Protein AF-A0ABD1XCF4-F1 (afdb_monomer)

Organism: NCBI:txid205694

Radius of gyration: 28.26 Å; Cα contacts (8 Å, |Δi|>4): 66; chains: 1; bounding box: 62×39×76 Å

Mean predicted aligned error: 17.07 Å

Nearest PDB structures (foldseek):
  8vce-assembly2_B  TM=7.386E-01  e=6.922E-02  Arabidopsis thaliana
  6rt8-assembly3_E  TM=6.058E-01  e=4.562E-01  Catharanthus roseus
  8ea2-assembly1_A  TM=5.337E-01  e=3.754E-01  Pueraria montana var. lobata

Solvent-accessible surface area (backbone atoms only — not comparable to full-atom values): 7362 Å² total; per-residue (Å²): 136,86,82,81,76,79,79,78,81,74,80,84,83,85,53,95,88,50,71,60,47,75,44,95,88,72,48,76,48,65,65,88,73,87,74,83,76,64,50,62,62,88,83,57,90,64,71,53,36,24,44,79,43,81,73,37,79,91,78,72,39,66,45,77,49,77,44,59,49,72,70,67,68,63,73,69,86,70,82,76,78,77,86,72,88,76,77,92,79,77,96,68,88,80,80,90,78,88,80,88,134

Sequence (101 aa):
MASTAKKIERPVFDNPFLNVIVNADGSVKREPEIRNLANSDSDGAGAVLSKDVPLDANKKTWLRLYIPRQVKNSSSSSKLPSDHILPWRRICFLQRRFCCL

pLDDT: mean 70.67, std 20.13, range [28.31, 94.62]

Foldseek 3Di:
DDDDPDDDDDDDPPDPPAQWDQDPVRDIDHDDDDDDDFQQDLPDPDQKGWDWADDDVVVRDIDIDIGGNVVVVVPPDDDDPDDDDDDDDDPDDDDDDDDDD

Secondary structure (DSSP, 8-state):
--------PPPP---TTS-EEE-TTS-EEE----PPPP---SSSS-SEEEEEEEEETTTTEEEEEEEETHHHHTTSS----------S-------------

Structure (mmCIF, N/CA/C/O backbone):
data_AF-A0ABD1XCF4-F1
#
_entry.id   AF-A0ABD1XCF4-F1
#
loop_
_atom_site.group_PDB
_atom_site.id
_atom_site.type_symbol
_atom_site.label_atom_id
_atom_site.label_alt_id
_atom_site.label_comp_id
_atom_site.label_asym_id
_atom_site.label_entity_id
_atom_site.label_seq_id
_atom_site.pdbx_PDB_ins_code
_atom_site.Cartn_x
_atom_site.Cartn_y
_atom_site.Cartn_z
_atom_site.occupancy
_atom_site.B_iso_or_equiv
_atom_site.auth_seq_id
_atom_site.auth_comp_id
_atom_site.auth_asym_id
_atom_site.auth_atom_id
_atom_site.pdbx_PDB_model_num
ATOM 1 N N . MET A 1 1 ? -39.011 10.582 12.711 1.00 41.84 1 MET A N 1
ATOM 2 C CA . MET A 1 1 ? -38.669 9.152 12.549 1.00 41.84 1 MET A CA 1
ATOM 3 C C . MET A 1 1 ? -37.190 8.99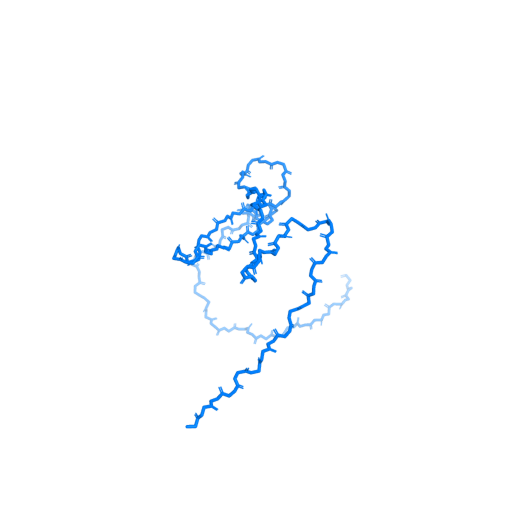3 12.867 1.00 41.84 1 MET A C 1
ATOM 5 O O . MET A 1 1 ? -36.374 9.541 12.140 1.00 41.84 1 MET A O 1
ATOM 9 N N . ALA A 1 2 ? -36.849 8.378 14.001 1.00 52.69 2 ALA A N 1
ATOM 10 C CA . ALA A 1 2 ? -35.460 8.210 14.429 1.00 52.69 2 ALA A CA 1
ATOM 11 C C . ALA A 1 2 ? -34.855 6.976 13.742 1.00 52.69 2 ALA A C 1
ATOM 13 O O . ALA A 1 2 ? -35.371 5.872 13.891 1.00 52.69 2 ALA A O 1
ATOM 14 N N . SER A 1 3 ? -33.791 7.180 12.964 1.00 60.06 3 SER A N 1
ATOM 15 C CA . SER A 1 3 ? -33.004 6.104 12.358 1.00 60.06 3 SER A CA 1
ATOM 16 C C . SER A 1 3 ? -32.185 5.416 13.449 1.00 60.06 3 SER A C 1
ATOM 18 O O . SER A 1 3 ? -31.301 6.029 14.049 1.00 60.06 3 SER A O 1
ATOM 20 N N . THR A 1 4 ? -32.493 4.156 13.751 1.00 65.44 4 THR A N 1
ATOM 21 C CA . THR A 1 4 ? -31.694 3.325 14.653 1.00 65.44 4 THR A CA 1
ATOM 22 C C . THR A 1 4 ? -30.405 2.926 13.940 1.00 65.44 4 THR A C 1
ATOM 24 O O . THR A 1 4 ? -30.368 1.991 13.141 1.00 65.44 4 THR A O 1
ATOM 27 N N . ALA A 1 5 ? -29.325 3.663 14.206 1.00 72.81 5 ALA A N 1
ATOM 28 C CA . ALA A 1 5 ? -28.002 3.324 13.700 1.00 72.81 5 ALA A CA 1
ATOM 29 C C . ALA A 1 5 ? -27.598 1.935 14.219 1.00 72.81 5 ALA A C 1
ATOM 31 O O . ALA A 1 5 ? -27.400 1.733 15.418 1.00 72.81 5 ALA A O 1
ATOM 32 N N . LYS A 1 6 ? -27.491 0.961 13.310 1.00 78.56 6 LYS A N 1
ATOM 33 C CA . LYS A 1 6 ? -27.027 -0.389 13.635 1.00 78.56 6 LYS A CA 1
ATOM 34 C C . LYS A 1 6 ? -25.569 -0.293 14.092 1.00 78.56 6 LYS A C 1
ATOM 36 O O . LYS A 1 6 ? -24.685 0.016 13.295 1.00 78.56 6 LYS A O 1
ATOM 41 N N . LYS A 1 7 ? -25.331 -0.506 15.387 1.00 78.06 7 LYS A N 1
ATOM 42 C CA . LYS A 1 7 ? -23.994 -0.477 15.987 1.00 78.06 7 LYS A CA 1
ATOM 43 C C . LYS A 1 7 ? -23.152 -1.586 15.353 1.00 78.06 7 LYS A C 1
ATOM 45 O O . LYS A 1 7 ? -23.481 -2.760 15.478 1.00 78.06 7 LYS A O 1
ATOM 50 N N . ILE A 1 8 ? -22.092 -1.205 14.646 1.00 81.19 8 ILE A N 1
ATOM 51 C CA . ILE A 1 8 ? -21.139 -2.157 14.072 1.00 81.19 8 ILE A CA 1
ATOM 52 C C . ILE A 1 8 ? -20.291 -2.692 15.227 1.00 81.19 8 ILE A C 1
ATOM 54 O O . ILE A 1 8 ? -19.541 -1.935 15.848 1.00 81.19 8 ILE A O 1
ATOM 58 N N . GLU A 1 9 ? -20.435 -3.978 15.540 1.00 80.12 9 GLU A N 1
ATOM 59 C CA . GLU A 1 9 ? -19.554 -4.653 16.490 1.00 80.12 9 GLU A CA 1
ATOM 60 C C . GLU A 1 9 ? -18.151 -4.726 15.891 1.00 80.12 9 GLU A C 1
ATOM 62 O O . GLU A 1 9 ? -17.949 -5.216 14.779 1.00 80.12 9 GLU A O 1
ATOM 67 N N . ARG A 1 10 ? -17.176 -4.161 16.605 1.00 74.00 10 ARG A N 1
ATOM 68 C CA . ARG A 1 10 ? -15.781 -4.207 16.178 1.00 74.00 10 ARG A CA 1
ATOM 69 C C . ARG A 1 10 ? -15.173 -5.536 16.623 1.00 74.00 10 ARG A C 1
ATOM 71 O O . ARG A 1 10 ? -15.382 -5.914 17.775 1.00 74.00 10 ARG A O 1
ATOM 78 N N . PRO A 1 11 ? -14.396 -6.213 15.764 1.00 74.25 11 PRO A N 1
ATOM 79 C CA . PRO A 1 11 ? -13.630 -7.369 16.197 1.00 74.25 11 PRO A CA 1
ATOM 80 C C . PRO A 1 11 ? -12.622 -6.943 17.269 1.00 74.25 11 PRO A C 1
ATOM 82 O O . PRO A 1 11 ? -12.020 -5.867 17.180 1.00 74.25 11 PRO A O 1
ATOM 85 N N . VAL A 1 12 ? -12.448 -7.787 18.284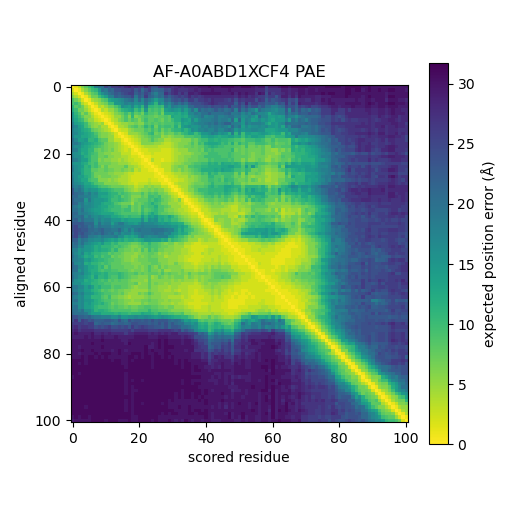 1.00 73.06 12 VAL A N 1
ATOM 86 C CA . VAL A 1 12 ? -11.425 -7.593 19.313 1.00 73.06 12 VAL A CA 1
ATOM 87 C C . VAL A 1 12 ? -10.060 -7.815 18.661 1.00 73.06 12 VAL A C 1
ATOM 89 O O . VAL A 1 12 ? -9.776 -8.899 18.156 1.00 73.06 12 VAL A O 1
ATOM 92 N N . PHE A 1 13 ? -9.234 -6.769 18.626 1.00 69.31 13 PHE A N 1
ATOM 93 C CA . PHE A 1 13 ? -7.856 -6.842 18.145 1.00 69.31 13 PHE A CA 1
ATOM 94 C C . PHE A 1 13 ? -6.940 -7.189 19.319 1.00 69.31 13 PHE A C 1
ATOM 96 O O . PHE A 1 13 ? -6.464 -6.295 20.010 1.00 69.31 13 PHE A O 1
ATOM 103 N N . ASP A 1 14 ? -6.708 -8.482 19.534 1.00 74.00 14 ASP A N 1
ATOM 104 C CA . ASP A 1 14 ? -5.705 -8.990 20.478 1.00 74.00 14 ASP A CA 1
ATOM 105 C C . ASP A 1 14 ? -4.553 -9.629 19.689 1.00 74.00 14 ASP A C 1
ATOM 107 O O . ASP A 1 14 ? -4.435 -10.848 19.574 1.00 74.00 14 ASP A O 1
ATOM 111 N N . ASN A 1 15 ? -3.777 -8.789 18.993 1.00 76.00 15 ASN A N 1
ATOM 112 C CA . ASN A 1 15 ? -2.640 -9.240 18.193 1.00 76.00 15 ASN A CA 1
ATOM 113 C C . ASN A 1 15 ? -1.336 -8.654 18.758 1.00 76.00 15 ASN A C 1
ATOM 115 O O . ASN A 1 15 ? -1.083 -7.465 18.548 1.00 76.00 15 ASN A O 1
ATOM 119 N N . PRO A 1 16 ? -0.478 -9.472 19.394 1.00 79.56 16 PRO A N 1
ATOM 120 C CA . PRO A 1 16 ? 0.762 -8.999 20.010 1.00 79.56 16 PRO A CA 1
ATOM 121 C C . PRO A 1 16 ? 1.818 -8.532 18.994 1.00 79.56 16 PRO A C 1
ATOM 123 O O . PRO A 1 16 ? 2.810 -7.925 19.382 1.00 79.56 16 PRO A O 1
ATOM 126 N N . PHE A 1 17 ? 1.629 -8.800 17.697 1.00 80.94 17 PHE A 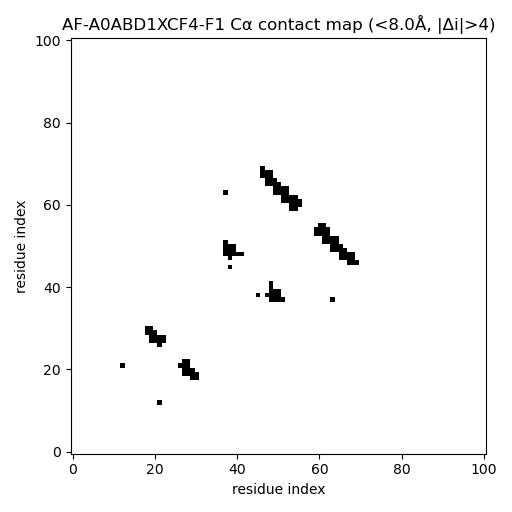N 1
ATOM 127 C CA . PHE A 1 17 ? 2.553 -8.407 16.628 1.00 80.94 17 PHE A CA 1
ATOM 128 C C . PHE A 1 17 ? 2.189 -7.076 15.961 1.00 80.94 17 PHE A C 1
ATOM 130 O O . PHE A 1 17 ? 2.931 -6.593 15.107 1.00 80.94 17 PHE A O 1
ATOM 137 N N . LEU A 1 18 ? 1.041 -6.486 16.307 1.00 80.94 18 LEU A N 1
ATOM 138 C CA . LEU A 1 18 ? 0.610 -5.202 15.768 1.00 80.94 18 LEU A CA 1
ATOM 139 C C . LEU A 1 18 ? 0.759 -4.120 16.836 1.00 80.94 18 LEU A C 1
ATOM 141 O O . LEU A 1 18 ? 0.174 -4.213 17.909 1.00 80.94 18 LEU A O 1
ATOM 145 N N . ASN A 1 19 ? 1.462 -3.036 16.504 1.00 82.94 19 ASN A N 1
ATOM 146 C CA . ASN A 1 19 ? 1.602 -1.856 17.367 1.00 82.94 19 ASN A CA 1
ATOM 147 C C . ASN A 1 19 ? 0.325 -0.991 17.340 1.00 82.94 19 ASN A C 1
ATOM 149 O O . ASN A 1 19 ? 0.335 0.176 16.932 1.00 82.94 19 ASN A O 1
ATOM 153 N N . VAL A 1 20 ? -0.802 -1.594 17.715 1.00 83.81 20 VAL A N 1
ATOM 154 C CA . VAL A 1 20 ? -2.138 -1.001 17.693 1.00 83.81 20 VAL A CA 1
ATOM 155 C C . VAL A 1 20 ? -2.741 -1.117 19.088 1.00 83.81 20 VAL A C 1
ATOM 157 O O . VAL A 1 20 ? -2.923 -2.216 19.596 1.00 83.81 20 VAL A O 1
ATOM 160 N N . ILE A 1 21 ? -3.079 0.018 19.694 1.00 85.38 21 ILE A N 1
ATOM 161 C CA . ILE A 1 21 ? -3.660 0.091 21.037 1.00 85.38 21 ILE A CA 1
ATOM 162 C C . ILE A 1 21 ? -5.095 0.596 20.906 1.00 85.38 21 ILE A C 1
ATOM 164 O O . ILE A 1 21 ? -5.337 1.667 20.342 1.00 85.38 21 ILE A O 1
ATOM 168 N N . VAL A 1 22 ? -6.055 -0.174 21.418 1.00 84.88 22 VAL A N 1
ATOM 169 C CA . VAL A 1 22 ? -7.447 0.270 21.544 1.00 84.88 22 VAL A CA 1
ATOM 170 C C . VAL A 1 22 ? -7.587 0.993 22.878 1.00 84.88 22 VAL A C 1
ATOM 172 O O . VAL A 1 22 ? -7.384 0.408 23.938 1.00 84.88 22 VAL A O 1
ATOM 175 N N . ASN A 1 23 ? -7.904 2.279 22.820 1.00 84.12 23 ASN A N 1
ATOM 176 C CA . ASN A 1 23 ? -8.134 3.098 24.001 1.00 84.12 23 ASN A CA 1
ATOM 177 C C . ASN A 1 23 ? -9.523 2.799 24.595 1.00 84.12 23 ASN A C 1
ATOM 179 O O . ASN A 1 23 ? -10.420 2.307 23.908 1.00 84.12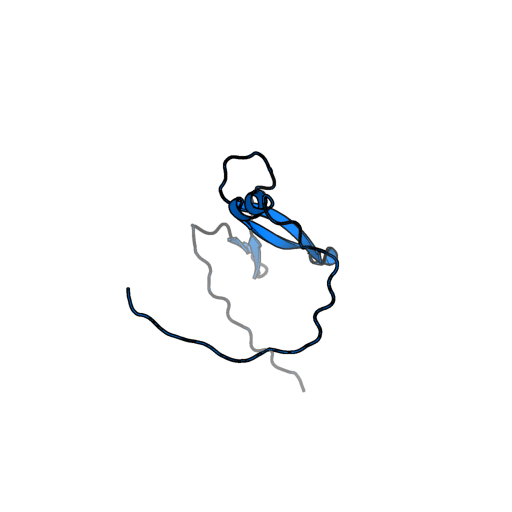 23 ASN A O 1
ATOM 183 N N . ALA A 1 24 ? -9.727 3.142 25.869 1.00 85.75 24 ALA A N 1
ATOM 184 C CA . ALA A 1 24 ? -10.995 2.908 26.568 1.00 85.75 24 ALA A CA 1
ATOM 185 C C . ALA A 1 24 ? -12.195 3.660 25.951 1.00 85.75 24 ALA A C 1
ATOM 187 O O . ALA A 1 24 ? -13.334 3.219 26.079 1.00 85.75 24 ALA A O 1
ATOM 188 N N . ASP A 1 25 ? -11.945 4.764 25.243 1.00 87.12 25 ASP A N 1
ATOM 189 C CA . ASP A 1 25 ? -12.945 5.528 24.483 1.00 87.12 25 ASP A CA 1
ATOM 190 C C . ASP A 1 25 ? -13.358 4.843 23.160 1.00 87.12 25 ASP A C 1
ATOM 192 O O . ASP A 1 25 ? -14.199 5.350 22.417 1.00 87.12 25 ASP A O 1
ATOM 196 N N . GLY A 1 26 ? -12.762 3.689 22.842 1.00 82.31 26 GLY A N 1
ATOM 197 C CA . GLY A 1 26 ? -12.965 2.962 21.594 1.00 82.31 26 GLY A CA 1
ATOM 198 C C . GLY A 1 26 ? -12.201 3.550 20.404 1.00 82.31 26 GLY A C 1
ATOM 199 O O . GLY A 1 26 ? -12.370 3.071 19.275 1.00 82.31 26 GLY A O 1
ATOM 200 N N . SER A 1 27 ? -11.361 4.569 20.603 1.00 85.62 27 SER A N 1
ATOM 201 C CA . SER A 1 27 ? -10.419 5.023 19.582 1.00 85.62 27 SER A CA 1
ATOM 202 C C . SER A 1 27 ? -9.269 4.022 19.427 1.00 85.62 27 SER A C 1
ATOM 204 O O . SER A 1 27 ? -8.985 3.210 20.306 1.00 85.62 27 SER A O 1
ATOM 206 N N . VAL A 1 28 ? -8.622 4.045 18.262 1.00 86.50 28 VAL A N 1
ATOM 207 C CA . VAL A 1 28 ? -7.513 3.141 17.941 1.00 86.50 28 VAL A CA 1
ATOM 208 C C . VAL A 1 28 ? -6.272 3.979 17.690 1.00 86.50 28 VAL A C 1
ATOM 210 O O . VAL A 1 28 ? -6.201 4.702 16.692 1.00 86.50 28 VAL A O 1
ATOM 213 N N . LYS A 1 29 ? -5.290 3.874 18.582 1.00 87.38 29 LYS A N 1
ATOM 214 C CA . LYS A 1 29 ? -3.979 4.496 18.423 1.00 87.38 29 LYS A CA 1
ATOM 215 C C . LYS A 1 29 ? -3.051 3.531 17.691 1.00 87.38 29 LYS A C 1
ATOM 217 O O . LYS A 1 29 ? -2.957 2.357 18.039 1.00 87.38 29 LYS A O 1
ATOM 222 N N . ARG A 1 30 ? -2.357 4.039 16.675 1.00 86.31 30 ARG A N 1
ATOM 223 C CA . ARG A 1 30 ? -1.249 3.343 16.013 1.00 86.31 30 ARG A CA 1
ATOM 224 C C . ARG A 1 30 ? 0.026 4.096 16.342 1.00 86.31 30 ARG A C 1
ATOM 226 O O . ARG A 1 30 ? 0.060 5.313 16.150 1.00 86.31 30 ARG A O 1
ATOM 233 N N . GLU A 1 31 ? 1.025 3.398 16.861 1.00 81.94 31 GLU A N 1
ATOM 234 C CA . GLU A 1 31 ? 2.336 4.012 17.071 1.00 81.94 31 GLU A CA 1
ATOM 235 C C . GLU A 1 31 ? 2.961 4.332 15.698 1.00 81.94 31 GLU A C 1
ATOM 237 O O . GLU A 1 31 ? 2.716 3.584 14.743 1.00 81.94 31 GLU A O 1
ATOM 242 N N . PRO A 1 32 ? 3.700 5.446 15.534 1.00 77.81 32 PRO A N 1
ATOM 243 C CA . PRO A 1 32 ? 4.281 5.808 14.250 1.00 77.81 32 PRO A CA 1
ATOM 244 C C . PRO A 1 32 ? 5.208 4.703 13.740 1.00 77.81 32 PRO A C 1
ATOM 246 O O . PRO A 1 32 ? 6.244 4.411 14.331 1.00 77.81 32 PRO A O 1
ATOM 249 N N . GLU A 1 33 ? 4.839 4.089 12.620 1.00 76.00 33 GLU A N 1
ATOM 250 C CA . GLU A 1 33 ? 5.710 3.144 11.933 1.00 76.00 33 GLU A CA 1
ATOM 251 C C . GLU A 1 33 ? 6.818 3.908 11.201 1.00 76.00 33 GLU A C 1
ATOM 253 O O . GLU A 1 33 ? 6.557 4.900 10.506 1.00 76.00 33 GLU A O 1
ATOM 258 N N . ILE A 1 34 ? 8.061 3.442 11.342 1.00 80.19 34 ILE A N 1
ATOM 259 C CA . ILE A 1 34 ? 9.198 3.986 10.599 1.00 80.19 34 ILE A CA 1
ATOM 2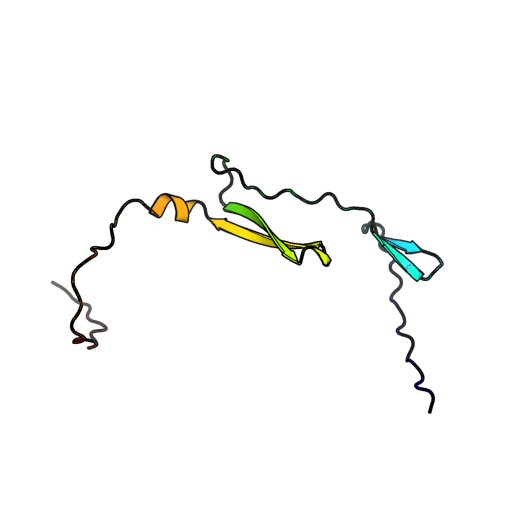60 C C . ILE A 1 34 ? 8.988 3.649 9.124 1.00 80.19 34 ILE A C 1
ATOM 262 O O . ILE A 1 34 ? 9.097 2.500 8.701 1.00 80.19 34 ILE A O 1
ATOM 266 N N . ARG A 1 35 ? 8.668 4.665 8.322 1.00 76.88 35 ARG A N 1
ATOM 267 C CA . ARG A 1 35 ? 8.480 4.494 6.881 1.00 76.88 35 ARG A CA 1
ATOM 268 C C . ARG A 1 35 ? 9.824 4.436 6.170 1.00 76.88 35 ARG A C 1
ATOM 270 O O . ARG A 1 35 ? 10.688 5.281 6.392 1.00 76.88 35 ARG A O 1
ATOM 277 N N . ASN A 1 36 ? 9.947 3.506 5.228 1.00 84.69 36 ASN A N 1
ATOM 278 C CA . ASN A 1 36 ? 11.086 3.465 4.318 1.00 84.69 36 ASN A CA 1
ATOM 279 C C . ASN A 1 36 ? 11.069 4.677 3.374 1.00 84.69 3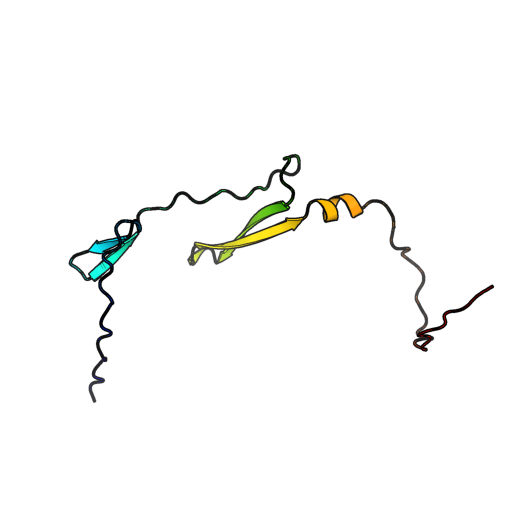6 ASN A C 1
ATOM 281 O O . ASN A 1 36 ? 10.080 4.919 2.663 1.00 84.69 36 ASN A O 1
ATOM 285 N N . LEU A 1 37 ? 12.180 5.415 3.353 1.00 84.19 37 LEU A N 1
ATOM 286 C CA . LEU A 1 37 ? 12.387 6.557 2.465 1.00 84.19 37 LEU A CA 1
ATOM 287 C C . LEU A 1 37 ? 12.398 6.120 0.996 1.00 84.19 37 LEU A C 1
ATOM 289 O O . LEU A 1 37 ? 12.756 4.989 0.663 1.00 84.19 37 LEU A O 1
ATOM 293 N N . ALA A 1 38 ? 11.991 7.024 0.107 1.00 85.50 38 ALA A N 1
ATOM 294 C CA . ALA A 1 38 ? 12.071 6.783 -1.324 1.00 85.50 38 ALA A CA 1
ATOM 295 C C . ALA A 1 38 ? 13.537 6.779 -1.784 1.00 85.50 38 ALA A C 1
ATOM 297 O O . ALA A 1 38 ? 14.301 7.696 -1.489 1.00 85.50 38 ALA A O 1
ATOM 298 N N . ASN A 1 39 ? 13.921 5.758 -2.548 1.00 85.62 39 ASN A N 1
ATOM 299 C CA . ASN A 1 39 ? 15.218 5.673 -3.212 1.00 85.62 39 ASN A CA 1
ATOM 300 C C . ASN A 1 39 ? 15.269 6.611 -4.431 1.00 85.62 39 ASN A C 1
ATOM 302 O O . ASN A 1 39 ? 15.048 6.180 -5.565 1.00 85.62 39 ASN A O 1
ATOM 306 N N . SER A 1 40 ? 15.477 7.903 -4.186 1.00 80.44 40 SER A N 1
ATOM 307 C CA . SER A 1 40 ? 15.513 8.941 -5.225 1.00 80.44 40 SER A CA 1
ATOM 308 C C . SER A 1 40 ? 16.902 9.174 -5.830 1.00 80.44 40 SER A C 1
ATOM 310 O O . SER A 1 40 ? 17.007 9.925 -6.798 1.00 80.44 40 SER A O 1
ATOM 312 N N . ASP A 1 41 ? 17.946 8.547 -5.285 1.00 80.31 41 ASP A N 1
ATOM 313 C CA . ASP A 1 41 ? 19.330 8.724 -5.727 1.00 80.31 41 ASP A CA 1
ATOM 314 C C . ASP A 1 41 ? 19.527 8.194 -7.156 1.00 80.31 41 ASP A C 1
ATOM 316 O O . ASP A 1 41 ? 19.295 7.017 -7.430 1.00 80.31 41 ASP A O 1
ATOM 320 N N . SER A 1 42 ? 19.951 9.058 -8.082 1.00 73.12 42 SER A N 1
ATOM 321 C CA . SER A 1 42 ? 20.188 8.696 -9.480 1.00 73.12 42 SER A CA 1
ATOM 322 C C . SER A 1 42 ? 21.456 7.888 -9.706 1.00 73.12 42 SER A C 1
ATO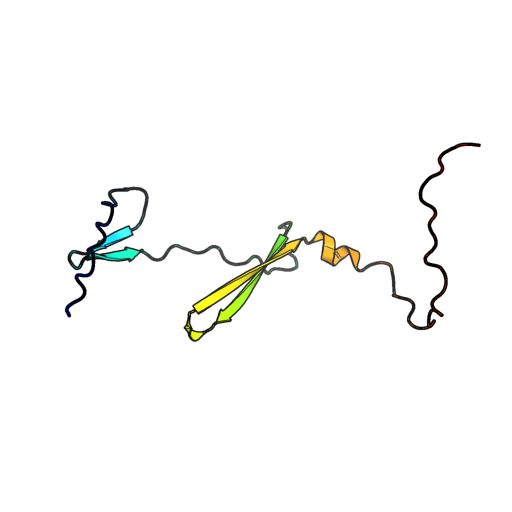M 324 O O . SER A 1 42 ? 21.521 7.233 -10.741 1.00 73.12 42 SER A O 1
ATOM 326 N N . ASP A 1 43 ? 22.392 7.850 -8.763 1.00 75.75 43 ASP A N 1
ATOM 327 C CA . ASP A 1 43 ? 23.683 7.164 -8.925 1.00 75.75 43 ASP A CA 1
ATOM 328 C C . ASP A 1 43 ? 23.793 5.909 -8.043 1.00 75.75 43 ASP A C 1
ATOM 330 O O . ASP A 1 43 ? 24.717 5.110 -8.180 1.00 75.75 43 ASP A O 1
ATOM 334 N N . GLY A 1 44 ? 22.797 5.681 -7.183 1.00 74.56 44 GLY A N 1
ATOM 335 C CA . GLY A 1 44 ? 22.718 4.499 -6.333 1.00 74.56 44 GLY A CA 1
ATOM 336 C C . GLY A 1 44 ? 22.627 3.166 -7.096 1.00 74.56 44 GLY A C 1
ATOM 337 O O . GLY A 1 44 ? 22.147 3.075 -8.225 1.00 74.56 44 GLY A O 1
ATOM 338 N N . ALA A 1 45 ? 23.018 2.077 -6.432 1.00 75.38 45 ALA A N 1
ATOM 339 C CA . ALA A 1 45 ? 23.088 0.734 -7.026 1.00 75.38 45 ALA A CA 1
ATOM 340 C C . ALA A 1 45 ? 21.727 0.017 -7.213 1.00 75.38 45 ALA A C 1
ATOM 342 O O . ALA A 1 45 ? 21.670 -1.077 -7.771 1.00 75.38 45 ALA A O 1
ATOM 343 N N . GLY A 1 46 ? 20.615 0.576 -6.723 1.00 79.75 46 GLY A N 1
ATOM 344 C CA . GLY A 1 46 ? 19.317 -0.119 -6.715 1.00 79.75 46 GLY A CA 1
ATOM 345 C C . GLY A 1 46 ? 18.648 -0.177 -8.092 1.00 79.75 46 GLY A C 1
ATOM 346 O O . GLY A 1 46 ? 18.544 0.844 -8.745 1.00 79.75 46 GLY A O 1
ATOM 347 N N . ALA A 1 47 ? 18.107 -1.317 -8.532 1.00 85.31 47 ALA A N 1
ATOM 348 C CA . ALA A 1 47 ? 17.557 -1.487 -9.893 1.00 85.31 47 ALA A CA 1
ATOM 349 C C . ALA A 1 47 ? 16.398 -0.534 -10.283 1.00 85.31 47 ALA A C 1
ATOM 351 O O . ALA A 1 47 ? 16.151 -0.292 -11.470 1.00 85.31 47 ALA A O 1
ATOM 352 N N . VAL A 1 48 ? 15.685 0.012 -9.295 1.00 86.31 48 VAL A N 1
ATOM 353 C CA . VAL A 1 48 ? 14.498 0.860 -9.467 1.00 86.31 48 VAL A CA 1
ATOM 354 C C . VAL A 1 48 ? 14.680 2.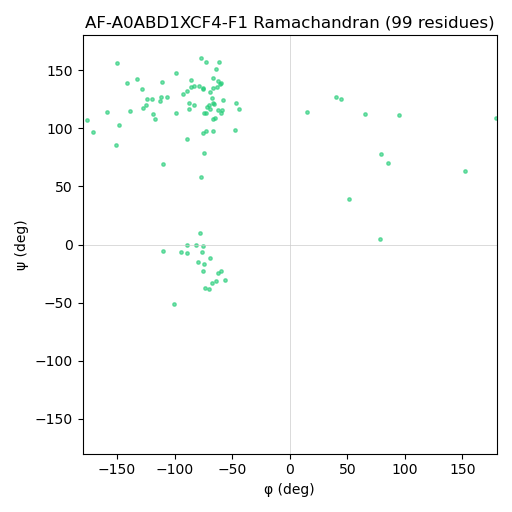155 -8.679 1.00 86.31 48 VAL A C 1
ATOM 356 O O . VAL A 1 48 ? 15.075 2.135 -7.514 1.00 86.31 48 VAL A O 1
ATOM 359 N N . LEU A 1 49 ? 14.368 3.278 -9.320 1.00 90.12 49 LEU A N 1
ATOM 360 C CA . LEU A 1 49 ? 14.263 4.593 -8.696 1.00 90.12 49 LEU A CA 1
ATOM 361 C C . LEU A 1 49 ? 12.862 4.776 -8.133 1.00 90.12 49 LEU A C 1
ATOM 363 O O . LEU A 1 49 ? 11.886 4.401 -8.781 1.00 90.12 49 LEU A O 1
ATOM 367 N N . SER A 1 50 ? 12.750 5.408 -6.971 1.00 91.81 50 SER A N 1
ATOM 368 C CA . SER A 1 50 ? 11.458 5.779 -6.405 1.00 91.81 50 SER A CA 1
ATOM 369 C C . SER A 1 50 ? 11.435 7.218 -5.913 1.00 91.81 50 SER A C 1
ATOM 371 O O . SER A 1 50 ? 12.421 7.708 -5.360 1.00 91.81 50 SER A O 1
ATOM 373 N N . LYS A 1 51 ? 10.302 7.893 -6.107 1.00 91.56 51 LYS A N 1
ATOM 374 C CA . LYS A 1 51 ? 10.087 9.271 -5.658 1.00 91.56 51 LYS A CA 1
ATOM 375 C C . LYS A 1 51 ? 8.669 9.452 -5.132 1.00 91.56 51 LYS A C 1
ATOM 377 O O . LYS A 1 51 ? 7.719 8.974 -5.750 1.00 91.56 51 LYS A O 1
ATOM 382 N N . ASP A 1 52 ? 8.556 10.197 -4.040 1.00 93.31 52 ASP A N 1
ATOM 383 C CA . ASP A 1 52 ? 7.281 10.530 -3.410 1.00 93.31 52 ASP A CA 1
ATOM 384 C C . ASP A 1 52 ? 6.772 11.868 -3.959 1.00 93.31 52 ASP A C 1
ATOM 386 O O . ASP A 1 52 ? 7.512 12.854 -4.011 1.00 93.31 52 ASP A O 1
ATOM 390 N N . VAL A 1 53 ? 5.516 11.897 -4.406 1.00 92.25 53 VAL A N 1
ATOM 391 C CA . VAL A 1 53 ? 4.859 13.078 -4.980 1.00 92.25 53 VAL A CA 1
ATOM 392 C C . VAL A 1 53 ? 3.572 13.362 -4.200 1.00 92.25 53 VAL A C 1
ATOM 394 O O . VAL A 1 53 ? 2.741 12.459 -4.079 1.00 92.25 53 VAL A O 1
ATOM 397 N N . PRO A 1 54 ? 3.376 14.577 -3.656 1.00 94.25 54 PRO A N 1
ATOM 398 C CA . PRO A 1 54 ? 2.153 14.913 -2.933 1.00 94.25 54 PRO A CA 1
ATOM 399 C C . PRO A 1 54 ? 0.948 14.921 -3.883 1.00 94.25 54 PRO A C 1
ATOM 401 O O . PRO A 1 54 ? 1.025 15.478 -4.976 1.00 94.25 54 PRO A O 1
ATOM 404 N N . LEU A 1 55 ? -0.162 14.313 -3.455 1.00 93.50 55 LEU A N 1
ATOM 405 C CA . LEU A 1 55 ? -1.428 14.301 -4.200 1.00 93.50 55 LEU A CA 1
ATOM 406 C C . LEU A 1 55 ? -2.401 15.344 -3.640 1.00 93.50 55 LEU A C 1
ATOM 408 O O . LEU A 1 55 ? -2.918 16.177 -4.374 1.00 93.50 55 LEU A O 1
ATOM 412 N N . ASP A 1 56 ? -2.616 15.313 -2.324 1.00 94.50 56 ASP A N 1
ATOM 413 C CA . ASP A 1 56 ? -3.438 16.283 -1.600 1.00 94.50 56 ASP A CA 1
ATOM 414 C C . ASP A 1 56 ? -2.736 16.641 -0.287 1.00 94.50 56 ASP A C 1
ATOM 416 O O . ASP A 1 56 ? -2.570 15.795 0.602 1.00 94.50 56 ASP A O 1
ATOM 420 N N . ALA A 1 57 ? -2.326 17.906 -0.180 1.00 88.94 57 ALA A N 1
ATOM 421 C CA . ALA A 1 57 ? -1.622 18.441 0.978 1.00 88.94 57 ALA A CA 1
ATOM 422 C C . ALA A 1 57 ? -2.510 18.502 2.231 1.00 88.94 57 ALA A C 1
ATOM 424 O O . ALA A 1 57 ? -2.022 18.257 3.335 1.00 88.94 57 ALA A O 1
ATOM 425 N N . ASN A 1 58 ? -3.816 18.745 2.076 1.00 94.62 58 ASN A N 1
ATOM 426 C CA . ASN A 1 58 ? -4.753 18.841 3.199 1.00 94.62 58 ASN A CA 1
ATOM 427 C C . ASN A 1 58 ? -4.980 17.471 3.840 1.00 94.62 58 ASN A C 1
ATOM 429 O O . ASN A 1 58 ? -5.053 17.344 5.061 1.00 94.62 58 ASN A O 1
ATOM 433 N N . LYS A 1 59 ? -5.040 16.425 3.011 1.00 93.19 59 LYS A N 1
ATOM 434 C CA . LYS A 1 59 ? -5.199 15.035 3.464 1.00 93.19 59 LYS A CA 1
ATOM 435 C C . LYS A 1 59 ? -3.870 14.333 3.740 1.00 93.19 59 LYS A C 1
ATOM 437 O O . LYS A 1 59 ? -3.877 13.167 4.129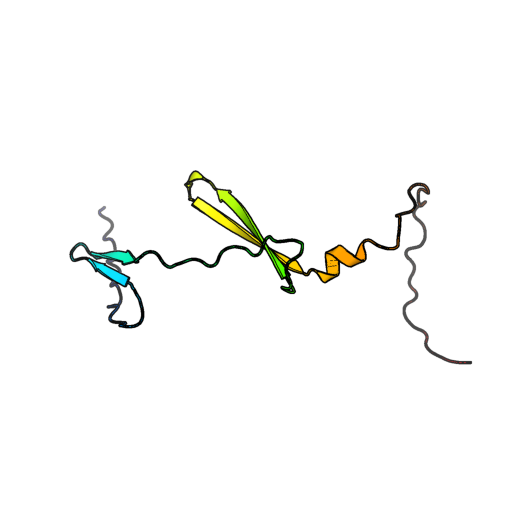 1.00 93.19 59 LYS A O 1
ATOM 442 N N . LYS A 1 60 ? -2.737 15.019 3.539 1.00 89.94 60 LYS A N 1
ATOM 443 C CA . LYS A 1 60 ? -1.375 14.472 3.676 1.00 89.94 60 LYS A CA 1
ATOM 444 C C . LYS A 1 60 ? -1.187 13.172 2.876 1.00 89.94 60 LYS A C 1
ATOM 446 O O . LYS A 1 60 ? -0.553 12.225 3.345 1.00 89.94 60 LYS A O 1
ATOM 451 N N . THR A 1 61 ? -1.764 13.119 1.675 1.00 94.06 61 THR A N 1
ATOM 452 C CA . THR A 1 61 ? -1.673 11.956 0.778 1.00 94.06 61 THR A CA 1
ATOM 453 C C . THR A 1 61 ? -0.604 12.167 -0.284 1.00 94.06 61 THR A C 1
ATOM 455 O O . THR A 1 61 ? -0.345 13.291 -0.720 1.00 94.06 61 THR A O 1
ATOM 458 N N . TRP A 1 62 ? 0.030 11.076 -0.698 1.00 94.56 62 TRP A N 1
ATOM 459 C CA . TRP A 1 62 ? 1.139 11.084 -1.641 1.00 94.56 62 TRP A CA 1
ATOM 460 C C . TRP A 1 62 ? 1.154 9.789 -2.453 1.00 94.56 62 TRP A C 1
ATOM 462 O O . TRP A 1 62 ? 0.611 8.767 -2.030 1.00 94.56 62 TRP A O 1
ATOM 472 N N . LEU A 1 63 ? 1.768 9.852 -3.629 1.00 94.62 63 LEU A N 1
ATOM 473 C CA . LEU A 1 63 ? 1.996 8.728 -4.529 1.00 94.62 63 LEU A CA 1
ATOM 474 C C . LEU A 1 63 ? 3.491 8.416 -4.577 1.00 94.62 63 LEU A C 1
ATOM 476 O O . LEU A 1 63 ? 4.307 9.336 -4.643 1.00 94.62 63 LEU A O 1
ATOM 480 N N . ARG A 1 64 ? 3.846 7.127 -4.595 1.00 93.69 64 ARG A N 1
ATOM 481 C CA . ARG A 1 64 ? 5.215 6.676 -4.866 1.00 93.69 64 ARG A CA 1
ATOM 482 C C . ARG A 1 64 ? 5.328 6.250 -6.320 1.00 93.69 64 ARG A C 1
ATOM 484 O O . ARG A 1 64 ? 4.720 5.263 -6.727 1.00 93.69 64 ARG A O 1
ATOM 491 N N . LEU A 1 65 ? 6.107 6.986 -7.098 1.00 92.38 65 LEU A N 1
ATOM 492 C CA . LEU A 1 65 ? 6.437 6.610 -8.469 1.00 92.38 65 LEU A CA 1
ATOM 493 C C . LEU A 1 65 ? 7.639 5.673 -8.447 1.00 92.38 65 LEU A C 1
ATOM 495 O O . LEU A 1 65 ? 8.608 5.967 -7.754 1.00 92.38 65 LEU A O 1
ATOM 499 N N . TYR A 1 66 ? 7.591 4.593 -9.225 1.00 92.25 66 TYR A N 1
ATOM 500 C CA . TYR A 1 66 ? 8.687 3.639 -9.388 1.00 92.25 66 TYR A CA 1
ATOM 501 C C . TYR A 1 66 ? 9.115 3.595 -10.852 1.00 92.25 66 TYR A C 1
ATOM 503 O O . TYR A 1 66 ? 8.290 3.365 -11.733 1.00 92.25 66 TYR A O 1
ATOM 511 N N . ILE A 1 67 ? 10.400 3.826 -11.117 1.00 88.50 67 ILE A N 1
ATOM 512 C CA . ILE A 1 67 ? 10.953 3.914 -12.470 1.00 88.50 67 ILE A CA 1
ATOM 513 C C . ILE A 1 67 ? 12.148 2.958 -12.582 1.00 88.50 67 ILE A C 1
ATOM 515 O O . ILE A 1 67 ? 13.145 3.154 -11.881 1.00 88.50 67 ILE A O 1
ATOM 519 N N . PRO A 1 68 ? 12.099 1.938 -13.456 1.00 90.12 68 PRO A N 1
ATOM 520 C CA . PRO A 1 68 ? 13.242 1.063 -13.701 1.00 90.12 68 PRO A CA 1
ATOM 521 C C . PRO A 1 68 ? 14.426 1.838 -14.293 1.00 90.12 68 PRO A C 1
ATOM 523 O O . PRO A 1 68 ? 14.258 2.621 -15.230 1.00 90.12 68 PRO A O 1
ATOM 526 N N . ARG A 1 69 ? 15.647 1.597 -13.801 1.00 82.94 69 ARG A N 1
ATOM 527 C CA . ARG A 1 69 ? 16.848 2.306 -14.289 1.00 82.94 69 ARG A CA 1
ATOM 528 C C . ARG A 1 69 ? 17.182 2.027 -15.749 1.00 82.94 69 ARG A C 1
ATOM 530 O O . ARG A 1 69 ? 17.675 2.916 -16.437 1.00 82.94 69 ARG A O 1
ATOM 537 N N . GLN A 1 70 ? 16.874 0.826 -16.232 1.00 76.31 70 GLN A N 1
ATOM 538 C CA . GLN A 1 70 ? 17.141 0.424 -17.617 1.00 76.31 70 GLN A CA 1
ATOM 539 C C . GLN A 1 70 ? 16.497 1.376 -18.642 1.00 76.31 70 GLN A C 1
ATOM 541 O O . GLN A 1 70 ? 17.078 1.616 -19.695 1.00 76.31 70 GLN A O 1
ATOM 546 N N . VAL A 1 71 ? 15.359 1.991 -18.298 1.00 66.00 71 VAL A N 1
ATOM 547 C CA . VAL A 1 71 ? 14.618 2.916 -19.174 1.00 66.00 71 VAL A CA 1
ATOM 548 C C . VAL A 1 71 ? 15.283 4.298 -19.275 1.00 66.00 71 VAL A C 1
ATOM 550 O O . VAL A 1 71 ? 15.088 5.004 -20.259 1.00 66.00 71 VAL A O 1
ATOM 553 N N . LYS A 1 72 ? 16.108 4.709 -18.298 1.00 59.69 72 LYS A N 1
ATOM 554 C CA . LYS A 1 72 ? 16.878 5.966 -18.411 1.00 59.69 72 LYS A CA 1
ATOM 555 C C . LYS A 1 72 ? 18.039 5.839 -19.399 1.00 59.69 72 LYS A C 1
ATOM 557 O O . LYS A 1 72 ? 18.315 6.774 -20.151 1.00 59.69 72 LYS A O 1
ATOM 562 N N . ASN A 1 73 ? 18.685 4.675 -19.426 1.00 56.78 73 ASN A N 1
ATOM 563 C CA . ASN A 1 73 ? 19.876 4.436 -20.244 1.00 56.78 73 ASN A CA 1
ATOM 564 C C . ASN A 1 73 ? 19.547 4.148 -21.717 1.00 56.78 73 ASN A C 1
ATOM 566 O O . ASN A 1 73 ? 20.427 4.262 -22.563 1.00 56.78 73 ASN A O 1
ATOM 570 N N . SER A 1 74 ? 18.290 3.835 -22.050 1.00 57.62 74 SER A N 1
ATOM 571 C CA . SER A 1 74 ? 17.835 3.633 -23.433 1.00 57.62 74 SER A CA 1
ATOM 572 C C . SER A 1 74 ? 17.609 4.936 -24.215 1.00 57.62 74 SER A C 1
ATOM 574 O O . SER A 1 74 ? 17.036 4.910 -25.299 1.00 57.62 74 SER A O 1
ATOM 576 N N . SER A 1 75 ? 18.028 6.088 -23.679 1.00 56.41 75 SER A N 1
ATOM 577 C CA . SER A 1 75 ? 17.968 7.381 -24.376 1.00 56.41 75 SER A CA 1
ATOM 578 C C . SER A 1 75 ? 19.135 7.612 -25.350 1.00 56.41 75 SER A C 1
ATOM 580 O O . SER A 1 75 ? 19.161 8.627 -26.048 1.00 56.41 75 SER A O 1
ATOM 582 N N . SER A 1 76 ? 20.070 6.664 -25.480 1.00 59.03 76 SER A N 1
ATOM 583 C CA . SER A 1 76 ? 21.006 6.629 -26.603 1.00 59.03 76 SER A CA 1
ATOM 584 C C . SER A 1 76 ? 20.398 5.853 -27.782 1.00 59.03 76 SER A C 1
ATOM 586 O O . SER A 1 76 ? 20.080 4.674 -27.684 1.00 59.03 76 SER A O 1
ATOM 588 N N . SER A 1 77 ? 20.287 6.534 -28.927 1.00 57.41 77 SER A N 1
ATOM 589 C CA . SER A 1 77 ? 19.850 6.034 -30.246 1.00 57.41 77 SER A CA 1
ATOM 590 C C . SER A 1 77 ? 18.341 5.995 -30.540 1.00 57.41 77 SER A C 1
ATOM 592 O O . SER A 1 77 ? 17.735 4.959 -30.755 1.00 57.41 77 SER A O 1
ATOM 594 N N . SER A 1 78 ? 17.751 7.179 -30.693 1.00 52.94 78 SER A N 1
ATOM 595 C CA . SER A 1 78 ? 17.322 7.652 -32.021 1.00 52.94 78 SER A CA 1
ATOM 596 C C . SER A 1 78 ? 16.666 9.015 -31.850 1.00 52.94 78 SER A C 1
ATOM 598 O O . SER A 1 78 ? 15.565 9.119 -31.310 1.00 52.94 78 SER A O 1
ATOM 600 N N . LYS A 1 79 ? 17.346 10.072 -32.313 1.00 47.56 79 LYS A N 1
ATOM 601 C CA . LYS A 1 79 ? 16.673 11.324 -32.666 1.00 47.56 79 LYS A CA 1
ATOM 602 C C . LYS A 1 79 ? 15.459 10.941 -33.511 1.00 47.56 79 LYS A C 1
ATOM 604 O O . LYS A 1 79 ? 15.627 10.283 -34.534 1.00 47.56 79 LYS A O 1
ATOM 609 N N . LEU A 1 80 ? 14.264 11.318 -33.072 1.00 53.69 80 LEU A N 1
ATOM 610 C CA . LEU A 1 80 ? 13.117 11.328 -33.967 1.00 53.69 80 LEU A CA 1
ATOM 611 C C . LEU A 1 80 ? 13.497 12.267 -35.121 1.00 53.69 80 LEU A C 1
ATOM 613 O O . LEU A 1 80 ? 13.902 13.399 -34.836 1.00 53.69 80 LEU A O 1
ATOM 617 N N . PRO A 1 81 ? 13.459 11.828 -36.391 1.00 41.19 81 PRO A N 1
ATOM 618 C CA . PRO A 1 81 ? 13.585 12.763 -37.490 1.00 41.19 81 PRO A CA 1
ATOM 619 C C . PRO A 1 81 ? 12.329 13.635 -37.461 1.00 41.19 81 PRO A C 1
ATOM 621 O O . PRO A 1 81 ? 11.256 13.224 -37.899 1.00 41.19 81 PRO A O 1
ATOM 624 N N . SER A 1 82 ? 12.447 14.819 -36.861 1.00 48.47 82 SER A N 1
ATOM 625 C CA . SER A 1 82 ? 11.542 15.916 -37.169 1.00 48.47 82 SER A CA 1
ATOM 626 C C . SER A 1 82 ? 11.689 16.221 -38.657 1.00 48.47 82 SER A C 1
ATOM 628 O O . SER A 1 82 ? 12.800 16.217 -39.180 1.00 48.47 82 SER A O 1
ATOM 630 N N . ASP A 1 83 ? 10.552 16.468 -39.295 1.00 48.22 83 ASP A N 1
ATOM 631 C CA . ASP A 1 83 ? 10.387 16.813 -40.706 1.00 48.22 83 ASP A CA 1
ATOM 632 C C . ASP A 1 83 ? 10.458 15.637 -41.682 1.00 48.22 83 ASP A C 1
ATOM 634 O O . ASP A 1 83 ? 11.417 15.445 -42.414 1.00 48.22 83 ASP A O 1
ATOM 638 N N . HIS A 1 84 ? 9.362 14.882 -41.754 1.00 39.25 84 HIS A N 1
ATOM 639 C CA . HIS A 1 84 ? 8.597 14.808 -42.999 1.00 39.25 84 HIS A CA 1
ATOM 640 C C . HIS A 1 84 ? 7.166 14.354 -42.688 1.00 39.25 84 HIS A C 1
ATOM 642 O O . HIS A 1 84 ? 6.905 13.241 -42.238 1.00 39.25 84 HIS A O 1
ATOM 648 N N . ILE A 1 85 ? 6.234 15.273 -42.923 1.00 42.06 85 ILE A N 1
ATOM 649 C CA . ILE A 1 85 ? 4.787 15.071 -42.957 1.00 42.06 85 ILE A CA 1
ATOM 650 C C . ILE A 1 85 ? 4.474 13.790 -43.745 1.00 42.06 85 ILE A C 1
ATOM 652 O O . ILE A 1 85 ? 4.757 13.708 -44.938 1.00 42.06 85 ILE A O 1
ATOM 656 N N . LEU A 1 86 ? 3.883 12.793 -43.083 1.00 38.78 86 LEU A N 1
ATOM 657 C CA . LEU A 1 86 ? 3.305 11.626 -43.746 1.00 38.78 86 LEU A CA 1
ATOM 658 C C . LEU A 1 86 ? 2.019 12.061 -44.468 1.00 38.78 86 LEU A C 1
ATOM 660 O O . LEU A 1 86 ? 1.059 12.439 -43.788 1.00 38.78 86 LEU A O 1
ATOM 664 N N . PRO A 1 87 ? 1.904 11.954 -45.805 1.00 39.41 87 PRO A N 1
ATOM 665 C CA . PRO A 1 87 ? 0.589 11.815 -46.391 1.00 39.41 87 PRO A CA 1
ATOM 666 C C . PRO A 1 87 ? 0.079 10.420 -46.021 1.00 39.41 87 PRO A C 1
ATOM 668 O O . PRO A 1 87 ? 0.686 9.394 -46.331 1.00 39.41 87 PRO A O 1
ATOM 671 N N . TRP A 1 88 ? -1.046 10.405 -45.316 1.00 38.75 88 TRP A N 1
ATOM 672 C CA . TRP A 1 88 ? -1.834 9.230 -44.978 1.00 38.75 88 TRP A CA 1
ATOM 673 C C . TRP A 1 88 ? -2.055 8.346 -46.206 1.00 38.75 88 TRP A C 1
ATOM 675 O O . TRP A 1 88 ? -2.943 8.615 -47.010 1.00 38.75 88 TRP A O 1
ATOM 685 N N . ARG A 1 89 ? -1.252 7.291 -46.365 1.00 42.12 89 ARG A N 1
ATOM 686 C CA . ARG A 1 89 ? -1.527 6.177 -47.280 1.00 42.12 89 ARG A CA 1
ATOM 687 C C . ARG A 1 89 ? -0.534 5.045 -47.053 1.00 42.12 89 ARG A C 1
ATOM 689 O O . ARG A 1 89 ? 0.557 5.057 -47.608 1.00 42.12 89 ARG A O 1
ATOM 696 N N . ARG A 1 90 ? -0.971 4.068 -46.253 1.00 38.62 90 ARG A N 1
ATOM 697 C CA . ARG A 1 90 ? -0.697 2.612 -46.325 1.00 38.62 90 ARG A CA 1
ATOM 698 C C . ARG A 1 90 ? -0.791 1.985 -44.933 1.00 38.62 90 ARG A C 1
ATOM 700 O O . ARG A 1 90 ? 0.149 1.402 -44.412 1.00 38.62 90 ARG A O 1
ATOM 707 N N . ILE A 1 91 ? -1.993 2.051 -44.367 1.00 43.34 91 ILE A N 1
ATOM 708 C CA . ILE A 1 91 ? -2.516 0.924 -43.596 1.00 43.34 91 ILE A CA 1
ATOM 709 C C . ILE A 1 91 ? -2.935 -0.105 -44.644 1.00 43.34 91 ILE A C 1
ATOM 711 O O . ILE A 1 91 ? -4.000 0.022 -45.231 1.00 43.34 91 ILE A O 1
ATOM 715 N N . CYS A 1 92 ? -2.054 -1.059 -44.931 1.00 30.75 92 CYS A N 1
ATOM 716 C CA . CYS A 1 92 ? -2.398 -2.333 -45.554 1.00 30.75 92 CYS A CA 1
ATOM 717 C C . CYS A 1 92 ? -1.419 -3.376 -45.015 1.00 30.75 92 CYS A C 1
ATOM 719 O O . CYS A 1 92 ? -0.254 -3.395 -45.396 1.00 30.75 92 CYS A O 1
ATOM 721 N N . PHE A 1 93 ? -1.918 -4.186 -44.081 1.00 32.44 93 PHE A N 1
ATOM 722 C CA . PHE A 1 93 ? -1.665 -5.621 -43.972 1.00 32.44 93 PHE A CA 1
ATOM 723 C C . PHE A 1 93 ? -0.480 -6.170 -44.782 1.00 32.44 93 PHE A C 1
ATOM 725 O O . PHE A 1 93 ? -0.591 -6.331 -45.994 1.00 32.44 93 PHE A O 1
ATOM 732 N N . LEU A 1 94 ? 0.557 -6.650 -44.093 1.00 38.44 94 LEU A N 1
ATOM 733 C CA . LEU A 1 94 ? 1.039 -7.998 -44.391 1.00 38.44 94 LEU A CA 1
ATOM 734 C C . LEU A 1 94 ? 1.661 -8.643 -43.153 1.00 38.44 94 LEU A C 1
ATOM 736 O O . LEU A 1 94 ? 2.862 -8.622 -42.901 1.00 38.44 94 LEU A O 1
ATOM 740 N N . GLN A 1 95 ? 0.767 -9.238 -42.374 1.00 34.38 95 GLN A N 1
ATOM 741 C CA . GLN A 1 95 ? 1.071 -10.354 -41.502 1.00 34.38 95 GLN A CA 1
ATOM 742 C C . GLN A 1 95 ? 1.570 -11.535 -42.354 1.00 34.38 95 GLN A C 1
ATOM 744 O O . GLN A 1 95 ? 0.944 -11.864 -43.357 1.00 34.38 95 GLN A O 1
ATOM 749 N N . ARG A 1 96 ? 2.618 -12.220 -41.874 1.00 41.47 96 ARG A N 1
ATOM 750 C CA . ARG A 1 96 ? 3.030 -13.598 -42.226 1.00 41.47 96 ARG A CA 1
ATOM 751 C C . ARG A 1 96 ? 3.510 -13.877 -43.661 1.00 41.47 96 ARG A C 1
ATOM 753 O O . ARG A 1 96 ? 2.711 -14.038 -44.573 1.00 41.47 96 ARG A O 1
ATOM 760 N N . ARG A 1 97 ? 4.808 -14.180 -43.765 1.00 38.47 97 ARG A N 1
ATOM 761 C CA . ARG A 1 97 ? 5.436 -15.344 -44.447 1.00 38.47 97 ARG A CA 1
ATOM 762 C C . ARG A 1 97 ? 6.942 -15.220 -44.166 1.00 38.47 97 ARG A C 1
ATOM 764 O O . ARG A 1 97 ? 7.515 -14.199 -44.507 1.00 38.47 97 ARG A O 1
ATOM 771 N N . PHE A 1 98 ? 7.587 -16.018 -43.312 1.00 32.66 98 PHE A N 1
ATOM 772 C CA . PHE A 1 98 ? 7.855 -17.462 -43.390 1.00 32.66 98 PHE A CA 1
ATOM 773 C C . PHE A 1 98 ? 8.332 -17.936 -44.773 1.00 32.66 98 PHE A C 1
ATOM 775 O O . PHE A 1 98 ? 7.609 -17.774 -45.754 1.00 32.66 98 PHE A O 1
ATOM 782 N N . CYS A 1 99 ? 9.494 -18.603 -44.735 1.00 28.31 99 CYS A N 1
ATOM 783 C CA . CYS A 1 99 ? 10.197 -19.401 -45.750 1.00 28.31 99 CYS A CA 1
ATOM 784 C C . CYS A 1 99 ? 11.283 -18.707 -46.597 1.00 28.31 99 CYS A C 1
ATOM 786 O O . CYS A 1 99 ? 10.981 -17.857 -47.425 1.00 28.31 99 CYS A O 1
ATOM 788 N N . CYS A 1 100 ? 12.531 -19.144 -46.334 1.00 31.52 100 CYS A N 1
ATOM 789 C CA . CYS A 1 100 ? 13.491 -19.794 -47.254 1.00 31.52 100 CYS A CA 1
ATOM 790 C C . CYS A 1 100 ? 13.562 -19.235 -48.692 1.00 31.52 100 CYS A C 1
ATOM 792 O O . CYS A 1 100 ? 12.543 -19.181 -49.368 1.00 31.52 100 CYS A O 1
ATOM 794 N N . LEU A 1 101 ? 14.711 -18.854 -49.251 1.00 35.75 101 LEU A N 1
ATOM 795 C CA . LEU A 1 101 ? 16.042 -19.477 -49.297 1.00 35.75 101 LEU A CA 1
ATOM 796 C C . LEU A 1 101 ? 17.117 -18.375 -49.324 1.00 35.75 101 LEU A C 1
ATOM 798 O O . LEU A 1 101 ? 16.820 -17.309 -49.910 1.00 35.75 101 LEU A O 1
#